Protein AF-A0A1M6AQS4-F1 (afdb_monomer)

Solvent-accessible surface area (backbone atoms only — not comparable to full-atom values): 8858 Å² total; per-residue (Å²): 76,68,68,60,37,29,75,75,68,75,48,50,74,34,68,88,79,62,85,86,80,70,77,56,93,58,86,82,73,66,80,85,46,58,79,56,74,56,76,75,51,53,57,40,35,52,53,52,40,51,52,45,68,74,67,61,51,56,69,44,78,28,60,25,29,53,42,36,44,51,46,36,55,49,71,63,47,77,82,77,75,21,39,77,68,43,40,70,69,53,38,49,51,49,24,56,51,36,66,74,65,62,49,85,93,41,66,36,66,38,44,37,76,51,92,75,68,97,46,80,67,50,59,55,48,51,52,52,51,32,49,57,52,30,49,56,49,58,78,38,46,92,77,50,94,49,57,62,128

pLDDT: mean 88.18, std 9.89, range [54.53, 97.69]

Radius of gyration: 15.99 Å; Cα contacts (8 Å, |Δi|>4): 163; chains: 1; bounding box: 36×32×41 Å

Foldseek 3Di:
DQVLLCVQPVFGFDCVPDDDDDLAPDPPPDFPDFPDDDPRNVVSLVVVLVVCVVSVDQEAEEEALPSLLSVCVSVPPPPRTGSVVTDQVNLVVVQVVLLVPRDSVHRGYHYDYHPDDDDPVNVVRCVVSVVSVSVSCNVCVVSDPRTDD

Secondary structure (DSSP, 8-state):
-HHHHHHHHS--B-GGG-----SSS-TT----STT---HHHHHHHHHHHHHHHHH--SEEEEESHHHHHHHHHHTTPSSP--GGG--HHHHHHHHHHHHHT--TTS-EEEEE----S--HHHHHHHHHHHHHHHHHHHHTTTT---B--

Mean predicted aligned error: 5.22 Å

Structure (mmCIF, N/CA/C/O backbone):
data_AF-A0A1M6AQS4-F1
#
_entry.id   AF-A0A1M6AQS4-F1
#
loop_
_atom_site.group_PDB
_atom_site.id
_atom_site.type_symbol
_atom_site.label_atom_id
_atom_site.label_alt_id
_atom_site.label_comp_id
_atom_site.label_asym_id
_atom_site.label_entity_id
_atom_site.label_seq_id
_atom_site.pdbx_PDB_ins_code
_atom_site.Cartn_x
_atom_site.Cartn_y
_atom_site.Cartn_z
_atom_site.occupancy
_atom_site.B_iso_or_equiv
_atom_site.auth_seq_id
_atom_site.auth_comp_id
_atom_site.auth_asym_id
_atom_site.auth_atom_id
_atom_site.pdbx_PDB_model_num
ATOM 1 N N . MET A 1 1 ? 1.399 7.483 13.327 1.00 87.25 1 MET A N 1
ATOM 2 C CA . MET A 1 1 ? 0.119 6.922 12.840 1.00 87.25 1 MET A CA 1
ATOM 3 C C . MET A 1 1 ? -0.721 6.408 14.002 1.00 87.25 1 MET A C 1
ATOM 5 O O . MET A 1 1 ? -1.672 7.079 14.365 1.00 87.25 1 MET A O 1
ATOM 9 N N . GLN A 1 2 ? -0.343 5.300 14.650 1.00 87.88 2 GLN A N 1
ATOM 10 C CA . GLN A 1 2 ? -1.152 4.684 15.715 1.00 87.88 2 GLN A CA 1
ATOM 11 C C . GLN A 1 2 ? -1.442 5.606 16.910 1.00 87.88 2 GLN A C 1
ATOM 13 O O . GLN A 1 2 ? -2.563 5.614 17.397 1.00 87.88 2 GLN A O 1
ATOM 18 N N . ASP A 1 3 ? -0.471 6.424 17.328 1.00 91.50 3 ASP A N 1
ATOM 19 C CA . ASP A 1 3 ? -0.675 7.432 18.380 1.00 91.50 3 ASP A CA 1
ATOM 20 C C . ASP A 1 3 ? -1.771 8.452 18.012 1.00 91.50 3 ASP A C 1
ATOM 22 O O . ASP A 1 3 ? -2.690 8.658 18.797 1.00 91.50 3 ASP A O 1
ATOM 26 N N . LYS A 1 4 ? -1.749 9.007 16.788 1.00 92.81 4 LYS A N 1
ATOM 27 C CA . LYS A 1 4 ? -2.799 9.920 16.299 1.00 92.81 4 LYS A CA 1
ATOM 28 C C . LYS A 1 4 ? -4.169 9.238 16.279 1.00 92.81 4 LYS A C 1
ATOM 30 O O . LYS A 1 4 ? -5.119 9.786 16.816 1.00 92.81 4 LYS A O 1
ATOM 35 N N . VAL A 1 5 ? -4.262 8.028 15.723 1.00 92.94 5 VAL A N 1
ATOM 36 C CA . VAL A 1 5 ? -5.523 7.265 15.687 1.00 92.94 5 VAL A CA 1
ATOM 37 C C . VAL A 1 5 ? -6.065 7.026 17.101 1.00 92.94 5 VAL A C 1
ATOM 39 O O . VAL A 1 5 ? -7.229 7.300 17.369 1.00 92.94 5 VAL A O 1
ATOM 42 N N . TYR A 1 6 ? -5.218 6.597 18.038 1.00 93.88 6 TYR A N 1
ATOM 43 C CA . TYR A 1 6 ? -5.644 6.333 19.411 1.00 93.88 6 TYR A CA 1
ATOM 44 C C . TYR A 1 6 ? -6.118 7.590 20.151 1.00 93.88 6 TYR A C 1
ATOM 46 O O . TYR A 1 6 ? -7.080 7.521 20.911 1.00 93.88 6 TYR A O 1
ATOM 54 N N . ARG A 1 7 ? -5.468 8.740 19.944 1.00 94.44 7 ARG A N 1
ATOM 55 C CA . ARG A 1 7 ? -5.885 9.999 20.581 1.00 94.44 7 ARG A CA 1
ATOM 56 C C . ARG A 1 7 ? -7.245 10.490 20.088 1.00 94.44 7 ARG A C 1
ATOM 58 O O . ARG A 1 7 ? -7.973 11.071 20.878 1.00 94.44 7 ARG A O 1
ATOM 65 N N . GLU A 1 8 ? -7.568 10.245 18.821 1.00 94.88 8 GLU A N 1
ATOM 66 C CA . GLU A 1 8 ? -8.787 10.756 18.181 1.00 94.88 8 GLU A CA 1
ATOM 67 C C . GLU A 1 8 ? -9.999 9.836 18.377 1.00 94.88 8 GLU A C 1
ATOM 69 O O . GLU A 1 8 ? -11.110 10.311 18.585 1.00 94.88 8 GLU A O 1
ATOM 74 N N . ILE A 1 9 ? -9.809 8.513 18.307 1.00 94.44 9 ILE A N 1
ATOM 75 C CA . ILE A 1 9 ? -10.928 7.551 18.323 1.00 94.44 9 ILE A CA 1
ATOM 76 C C . ILE A 1 9 ? -10.813 6.483 19.418 1.00 94.44 9 ILE A C 1
ATOM 78 O O . ILE A 1 9 ? -11.601 5.539 19.441 1.00 94.44 9 ILE A O 1
ATOM 82 N N . HIS A 1 10 ? -9.807 6.583 20.294 1.00 93.69 10 HIS A N 1
ATOM 83 C CA . HIS A 1 10 ? -9.575 5.676 21.430 1.00 93.69 10 HIS A CA 1
ATOM 84 C C . HIS A 1 10 ? -9.499 4.183 21.079 1.00 93.69 10 HIS A C 1
ATOM 86 O O . HIS A 1 10 ? -9.691 3.321 21.930 1.00 93.69 10 HIS A O 1
ATOM 92 N N . SER A 1 11 ? -9.149 3.877 19.830 1.00 92.50 11 SER A N 1
ATOM 93 C CA . SER A 1 11 ? -9.011 2.517 19.309 1.00 92.50 11 SER A CA 1
ATOM 94 C C . SER A 1 11 ? -7.604 2.291 18.767 1.00 92.50 11 SER A C 1
ATOM 96 O O . SER A 1 11 ? -6.898 3.230 18.385 1.00 92.50 11 SER A O 1
ATOM 98 N N . ARG A 1 12 ? -7.162 1.032 18.746 1.00 92.06 12 ARG A N 1
ATOM 99 C CA . ARG A 1 12 ? -5.860 0.631 18.197 1.00 92.06 12 ARG A CA 1
ATOM 100 C C . ARG A 1 12 ? -6.070 -0.307 17.022 1.00 92.06 12 ARG A C 1
ATOM 102 O O . ARG A 1 12 ? -6.916 -1.192 17.093 1.00 92.06 12 ARG A O 1
ATOM 109 N N . ILE A 1 13 ? -5.274 -0.112 15.972 1.00 91.00 13 ILE A N 1
ATOM 110 C CA . ILE A 1 13 ? -5.209 -1.052 14.850 1.00 91.00 13 ILE A CA 1
ATOM 111 C C . ILE A 1 13 ? -4.718 -2.395 15.397 1.00 91.00 13 ILE A C 1
ATOM 113 O O . ILE A 1 13 ? -3.702 -2.435 16.098 1.00 91.00 13 ILE A O 1
ATOM 117 N N . ASP A 1 14 ? -5.438 -3.465 15.080 1.00 92.06 14 ASP A N 1
ATOM 118 C CA . ASP A 1 14 ? -5.055 -4.829 15.409 1.00 92.06 14 ASP A CA 1
ATOM 119 C C . ASP A 1 14 ? -3.869 -5.252 14.547 1.00 92.06 14 ASP A C 1
ATOM 121 O O . ASP A 1 14 ? -3.985 -5.548 13.355 1.00 92.06 14 ASP A O 1
ATOM 125 N N . THR A 1 15 ? -2.692 -5.265 15.165 1.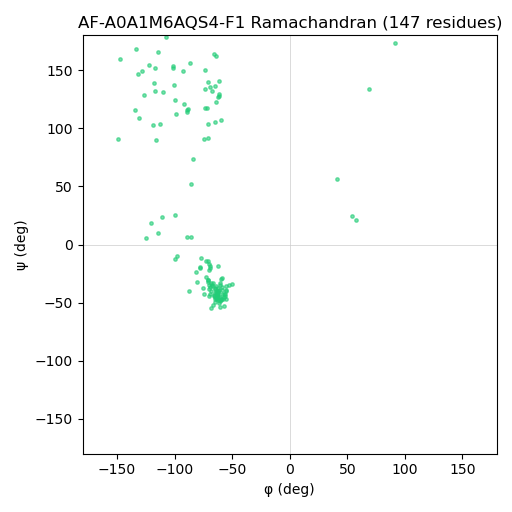00 90.12 15 THR A N 1
ATOM 126 C CA . THR A 1 15 ? -1.453 -5.615 14.481 1.00 90.12 15 THR A CA 1
ATOM 127 C C . THR A 1 15 ? -1.372 -7.095 14.117 1.00 90.12 15 THR A C 1
ATOM 129 O O . THR A 1 15 ? -0.553 -7.443 13.271 1.00 90.12 15 THR A O 1
ATOM 132 N N . SER A 1 16 ? -2.200 -7.964 14.712 1.00 90.00 16 SER A N 1
ATOM 133 C CA . SER A 1 16 ? -2.240 -9.390 14.361 1.00 90.00 16 SER A CA 1
ATOM 134 C C . SER A 1 16 ? -2.835 -9.642 12.969 1.00 90.00 16 SER A C 1
ATOM 136 O O . SER A 1 16 ? -2.489 -10.632 12.329 1.00 90.00 16 SER A O 1
ATOM 138 N N . ASN A 1 17 ? -3.626 -8.694 12.450 1.00 88.62 17 ASN A N 1
ATOM 139 C CA . ASN A 1 17 ? -4.202 -8.737 11.102 1.00 88.62 17 ASN A CA 1
ATOM 140 C C . ASN A 1 17 ? -3.298 -8.090 10.036 1.00 88.62 17 ASN A C 1
ATOM 142 O O . ASN A 1 17 ? -3.702 -7.928 8.883 1.00 88.62 17 ASN A O 1
ATOM 146 N N . ILE A 1 18 ? -2.070 -7.695 10.395 1.00 92.12 18 ILE A N 1
ATOM 147 C CA . 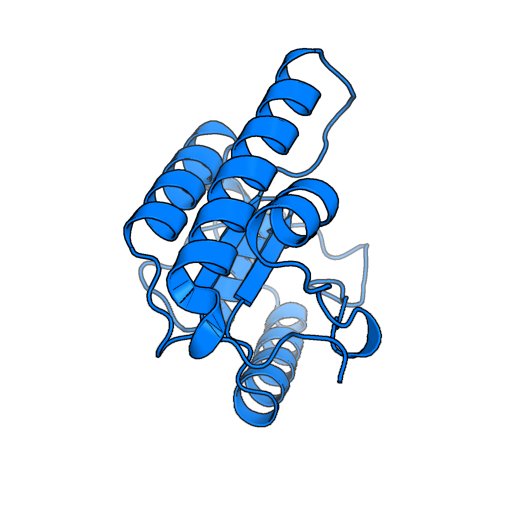ILE A 1 18 ? -1.116 -7.115 9.447 1.00 92.12 18 ILE A CA 1
ATOM 148 C C . ILE A 1 18 ? -0.297 -8.231 8.803 1.00 92.12 18 ILE A C 1
ATOM 150 O O . ILE A 1 18 ? 0.520 -8.889 9.443 1.00 92.12 18 ILE A O 1
ATOM 154 N N . TYR A 1 19 ? -0.453 -8.375 7.491 1.00 93.62 19 TYR A N 1
ATOM 155 C CA . TYR A 1 19 ? 0.362 -9.269 6.682 1.00 93.62 19 TYR A CA 1
ATOM 156 C C . TYR A 1 19 ? 1.465 -8.496 5.946 1.00 93.62 19 TYR A C 1
ATOM 158 O O . TYR A 1 19 ? 1.191 -7.559 5.193 1.00 93.62 19 TYR A O 1
ATOM 166 N N . ILE A 1 20 ? 2.724 -8.898 6.146 1.00 93.25 20 ILE A N 1
ATOM 167 C CA . ILE A 1 20 ? 3.901 -8.292 5.508 1.00 93.25 20 ILE A CA 1
ATOM 168 C C . ILE A 1 20 ? 4.577 -9.336 4.625 1.00 93.25 20 ILE A C 1
ATOM 170 O O . ILE A 1 20 ? 4.856 -10.449 5.064 1.00 93.25 20 ILE A O 1
ATOM 174 N N . ARG A 1 21 ? 4.891 -8.959 3.383 1.00 91.62 21 ARG A N 1
ATOM 175 C CA . ARG A 1 21 ? 5.653 -9.800 2.456 1.00 91.62 21 ARG A CA 1
ATOM 176 C C . ARG A 1 21 ? 6.523 -8.982 1.514 1.00 91.62 21 ARG A C 1
ATOM 178 O O . ARG A 1 21 ? 6.239 -7.818 1.230 1.00 91.62 21 ARG A O 1
ATOM 185 N N . SER A 1 22 ? 7.530 -9.639 0.954 1.00 89.69 22 SER A N 1
ATOM 186 C CA . SER A 1 22 ? 8.252 -9.141 -0.215 1.00 89.69 22 SER A CA 1
ATOM 187 C C . SER A 1 22 ? 7.399 -9.287 -1.482 1.00 89.69 22 SER A C 1
ATOM 189 O O . SER A 1 22 ? 6.569 -10.197 -1.598 1.00 89.69 22 SER A O 1
ATOM 191 N N . ALA A 1 23 ? 7.608 -8.385 -2.448 1.00 85.44 23 ALA A N 1
ATOM 192 C CA . ALA A 1 23 ? 6.962 -8.468 -3.763 1.00 85.44 23 ALA A CA 1
ATOM 193 C C . ALA A 1 23 ? 7.380 -9.745 -4.512 1.00 85.44 23 ALA A C 1
ATOM 195 O O . ALA A 1 23 ? 6.558 -10.382 -5.159 1.00 85.44 23 ALA A O 1
ATOM 196 N N . VAL A 1 24 ? 8.644 -10.137 -4.362 1.00 83.88 24 VAL A N 1
ATOM 197 C CA . VAL A 1 24 ? 9.226 -11.374 -4.892 1.00 83.88 24 VAL A CA 1
ATOM 198 C C . VAL A 1 24 ? 10.011 -12.064 -3.780 1.00 83.88 24 VAL A C 1
ATOM 200 O O . VAL A 1 24 ? 10.550 -11.389 -2.900 1.00 83.88 24 VAL A O 1
ATOM 203 N N . SER A 1 25 ? 10.026 -13.394 -3.790 1.00 78.44 25 SER A N 1
ATOM 204 C CA . SER A 1 25 ? 10.715 -14.223 -2.792 1.00 78.44 25 SER A CA 1
ATOM 205 C C . SER A 1 25 ? 12.242 -14.156 -2.901 1.00 78.44 25 SER A C 1
ATOM 207 O O . SER A 1 25 ? 12.926 -14.157 -1.879 1.00 78.44 25 SER A O 1
ATOM 209 N N . ASP A 1 26 ? 12.772 -14.038 -4.118 1.00 78.62 26 ASP A N 1
ATOM 210 C CA . ASP A 1 26 ? 14.209 -13.927 -4.378 1.00 78.62 26 ASP A CA 1
ATOM 211 C C . ASP A 1 26 ? 14.663 -12.456 -4.428 1.00 78.62 26 ASP A C 1
ATOM 213 O O . ASP A 1 26 ? 14.203 -11.660 -5.248 1.00 78.62 26 ASP A O 1
ATOM 217 N N . CYS A 1 27 ? 15.595 -12.085 -3.546 1.00 71.50 27 CYS A N 1
ATOM 218 C CA . CYS A 1 27 ? 16.156 -10.736 -3.472 1.00 71.50 27 CYS A CA 1
ATOM 219 C C . CYS A 1 27 ? 17.124 -10.397 -4.623 1.00 71.50 27 CYS A C 1
ATOM 221 O O . CYS A 1 27 ? 17.422 -9.218 -4.825 1.00 71.50 27 CYS A O 1
ATOM 223 N N . GLY A 1 28 ? 17.580 -11.393 -5.392 1.00 70.44 28 GLY A N 1
ATOM 224 C CA . GLY A 1 28 ? 18.382 -11.228 -6.608 1.00 70.44 28 GLY A CA 1
ATOM 225 C C . GLY A 1 28 ? 17.571 -10.803 -7.837 1.00 70.44 28 GLY A C 1
ATOM 226 O O . GLY A 1 28 ? 18.142 -10.376 -8.843 1.00 70.44 28 GLY A O 1
ATOM 227 N N . ILE A 1 29 ? 16.237 -10.855 -7.757 1.00 74.56 29 ILE A N 1
ATOM 228 C CA . ILE A 1 29 ? 15.314 -10.438 -8.819 1.00 74.56 29 ILE A CA 1
ATOM 229 C C . ILE A 1 29 ? 15.290 -8.902 -8.883 1.00 74.56 29 ILE A C 1
ATOM 231 O O . ILE A 1 29 ? 14.504 -8.223 -8.220 1.00 74.56 29 ILE A O 1
ATOM 235 N N . VAL A 1 30 ? 16.179 -8.340 -9.709 1.00 68.69 30 VAL A N 1
ATOM 236 C CA . VAL A 1 30 ? 16.336 -6.890 -9.893 1.00 68.69 30 VAL A CA 1
ATOM 237 C C . VAL A 1 30 ? 15.846 -6.448 -11.279 1.00 68.69 30 VAL A C 1
ATOM 239 O O . VAL A 1 30 ? 16.274 -7.005 -12.292 1.00 68.69 30 VAL A O 1
ATOM 242 N N . PRO A 1 31 ? 15.015 -5.391 -11.371 1.00 69.12 31 PRO A N 1
ATOM 243 C CA . PRO A 1 31 ? 14.579 -4.842 -12.650 1.00 69.12 31 PRO A CA 1
ATOM 244 C C . PRO A 1 31 ? 15.729 -4.348 -13.530 1.00 69.12 31 PRO A C 1
ATOM 246 O O . PRO A 1 31 ? 16.300 -3.278 -13.300 1.00 69.12 31 PRO A O 1
ATOM 249 N N . SER A 1 32 ? 16.029 -5.085 -14.599 1.00 68.25 32 SER A N 1
ATOM 250 C CA . SER A 1 32 ? 17.100 -4.718 -15.531 1.00 68.25 32 SER A CA 1
ATOM 251 C C . SER A 1 32 ? 16.665 -3.642 -16.538 1.00 68.25 32 SER A C 1
ATOM 253 O O . SER A 1 32 ? 17.449 -2.751 -16.872 1.00 68.25 32 SER A O 1
ATOM 255 N N . SER A 1 33 ? 15.388 -3.613 -16.940 1.00 65.94 33 SER A N 1
ATOM 256 C CA . SER A 1 33 ? 14.852 -2.680 -17.948 1.00 65.94 33 SER A CA 1
ATOM 257 C C . SER A 1 33 ? 13.534 -2.002 -17.539 1.00 65.94 33 SER A C 1
ATOM 259 O O . SER A 1 33 ? 12.872 -2.388 -16.575 1.00 65.94 33 SER A O 1
ATOM 261 N N . LEU A 1 34 ? 13.134 -0.975 -18.301 1.00 62.47 34 LEU A N 1
ATOM 262 C CA . LEU A 1 34 ? 11.848 -0.275 -18.157 1.00 62.47 34 LEU A CA 1
ATOM 263 C C . LEU A 1 34 ? 10.627 -1.179 -18.402 1.00 62.47 34 LEU A C 1
ATOM 265 O O . LEU A 1 34 ? 9.541 -0.833 -17.970 1.00 62.47 34 LEU A O 1
ATOM 269 N N . ASN A 1 35 ? 10.771 -2.333 -19.052 1.00 65.81 35 ASN A N 1
ATOM 270 C CA . ASN A 1 35 ? 9.667 -3.274 -19.287 1.00 65.81 35 ASN A CA 1
ATOM 271 C C . ASN A 1 35 ? 9.941 -4.647 -18.669 1.00 65.81 35 ASN A C 1
ATOM 273 O O . ASN A 1 35 ? 9.320 -5.633 -19.055 1.00 65.81 35 ASN A O 1
ATOM 277 N N . TRP A 1 36 ? 10.880 -4.726 -17.728 1.00 66.75 36 TRP A N 1
ATOM 278 C CA . TRP A 1 36 ? 11.318 -6.000 -17.186 1.00 66.75 36 TRP A CA 1
ATOM 279 C C . TRP A 1 36 ? 10.265 -6.635 -16.282 1.00 66.75 36 TRP A C 1
ATOM 281 O O . TRP A 1 36 ? 9.926 -6.066 -15.246 1.00 66.75 36 TRP A O 1
ATOM 291 N N . TRP A 1 37 ? 9.784 -7.812 -16.690 1.00 71.50 37 TRP A N 1
ATOM 292 C CA . TRP A 1 37 ? 8.884 -8.688 -15.939 1.00 71.50 37 TRP A CA 1
ATOM 293 C C . TRP A 1 37 ? 9.179 -10.128 -16.342 1.00 71.50 37 TRP A C 1
ATOM 295 O O . TRP A 1 37 ? 8.642 -10.612 -17.335 1.00 71.50 37 TRP A O 1
ATOM 305 N N . GLY A 1 38 ? 10.090 -10.767 -15.610 1.00 68.75 38 GLY A N 1
ATOM 306 C CA . GLY A 1 38 ? 10.430 -12.171 -15.825 1.00 68.75 38 GLY A CA 1
ATOM 307 C C . GLY A 1 38 ? 9.264 -13.110 -15.504 1.00 68.75 38 GLY A C 1
ATOM 308 O O . GLY A 1 38 ? 8.301 -12.728 -14.827 1.00 68.75 38 GLY A O 1
ATOM 309 N N . ASN A 1 39 ? 9.356 -14.352 -15.983 1.00 73.50 39 ASN A N 1
ATOM 310 C CA . ASN A 1 39 ? 8.380 -15.407 -15.690 1.00 73.50 39 ASN A CA 1
ATOM 311 C C . ASN A 1 39 ? 8.262 -15.666 -14.177 1.00 73.50 39 ASN A C 1
ATOM 313 O O . ASN A 1 39 ? 7.187 -16.008 -13.687 1.00 73.50 39 ASN A O 1
ATOM 317 N N . GLU A 1 40 ? 9.343 -15.417 -13.440 1.00 70.19 40 GLU A N 1
ATOM 318 C CA . GLU A 1 40 ? 9.460 -15.523 -11.986 1.00 70.19 40 GLU A CA 1
ATOM 319 C C . GLU A 1 40 ? 8.492 -14.578 -11.265 1.00 70.19 40 GLU A C 1
ATOM 321 O O . GLU A 1 40 ? 7.948 -14.902 -10.215 1.00 70.19 40 GLU A O 1
ATOM 326 N N . VAL A 1 41 ? 8.213 -13.411 -11.850 1.00 82.12 41 VAL A N 1
ATOM 327 C CA . VAL A 1 41 ? 7.296 -12.430 -11.258 1.00 82.12 41 VAL A CA 1
ATOM 328 C C . VAL A 1 41 ? 5.836 -12.788 -11.560 1.00 82.12 41 VAL A C 1
ATOM 330 O O . VAL A 1 41 ? 4.930 -12.398 -10.825 1.00 82.12 41 VAL A O 1
ATOM 333 N N . ALA A 1 42 ? 5.571 -13.551 -12.625 1.00 85.56 42 ALA A N 1
ATOM 334 C CA . ALA A 1 42 ? 4.213 -13.915 -13.022 1.00 85.56 42 ALA A CA 1
ATOM 335 C C . ALA A 1 42 ? 3.553 -14.901 -12.043 1.00 85.56 42 ALA A C 1
ATOM 337 O O . ALA A 1 42 ? 2.358 -14.773 -11.764 1.00 85.56 42 ALA A O 1
ATOM 338 N N . SER A 1 43 ? 4.309 -15.865 -11.509 1.00 87.94 43 SER A N 1
ATOM 339 C CA . SER A 1 43 ? 3.826 -16.774 -10.461 1.00 87.94 43 SER A CA 1
ATOM 340 C C . SER A 1 43 ? 3.531 -16.015 -9.165 1.00 87.94 43 SER A C 1
ATOM 342 O O . SER A 1 43 ? 2.457 -16.189 -8.591 1.00 87.94 43 SER A O 1
ATOM 344 N N . GLU A 1 44 ? 4.418 -15.102 -8.764 1.00 90.31 44 GLU A N 1
ATOM 345 C CA . GLU A 1 44 ? 4.243 -14.247 -7.584 1.00 90.31 44 GLU A CA 1
ATOM 346 C C . GLU A 1 44 ? 3.018 -13.331 -7.709 1.00 90.31 44 GLU A C 1
ATOM 348 O O . GLU A 1 44 ? 2.246 -13.189 -6.760 1.00 90.31 44 GLU A O 1
ATOM 353 N N . ILE A 1 45 ? 2.777 -12.762 -8.898 1.00 90.75 45 ILE A N 1
ATOM 354 C CA . ILE A 1 45 ? 1.571 -11.969 -9.184 1.00 90.75 45 ILE A CA 1
ATOM 355 C C . ILE A 1 45 ? 0.309 -12.813 -8.982 1.00 90.75 45 ILE A C 1
ATOM 357 O O . ILE A 1 45 ? -0.642 -12.354 -8.348 1.00 90.75 45 ILE A O 1
ATOM 361 N N . LYS A 1 46 ? 0.284 -14.045 -9.510 1.00 91.94 46 LYS A N 1
ATOM 362 C CA . LYS A 1 46 ? -0.863 -14.955 -9.355 1.00 91.94 46 LYS A CA 1
ATOM 363 C C . LYS A 1 46 ? -1.090 -15.321 -7.890 1.00 91.94 46 LYS A C 1
ATOM 365 O O . LYS A 1 46 ? -2.231 -15.302 -7.432 1.00 91.94 46 LYS A O 1
ATOM 370 N N . LEU A 1 47 ? -0.015 -15.617 -7.160 1.00 92.69 47 LEU A N 1
ATOM 371 C CA . LEU A 1 47 ? -0.077 -15.940 -5.740 1.00 92.69 47 LEU A CA 1
ATOM 372 C C . LEU A 1 47 ? -0.632 -14.765 -4.929 1.00 92.69 47 LEU A C 1
ATOM 374 O O . LEU A 1 47 ? -1.578 -14.947 -4.166 1.00 92.69 47 LEU A O 1
ATOM 378 N N . LEU A 1 48 ? -0.092 -13.555 -5.114 1.00 94.31 48 LEU A N 1
ATOM 379 C CA . LEU A 1 48 ? -0.585 -12.392 -4.380 1.00 94.31 48 LEU A CA 1
ATOM 380 C C . LEU A 1 48 ? -2.031 -12.057 -4.752 1.00 94.31 48 LEU A C 1
ATOM 382 O O . LEU A 1 48 ? -2.813 -11.713 -3.873 1.00 94.31 48 LEU A O 1
ATOM 386 N N . ARG A 1 49 ? -2.420 -12.214 -6.022 1.00 94.81 49 ARG A N 1
ATOM 387 C CA . ARG A 1 49 ? -3.818 -12.039 -6.430 1.00 94.81 49 ARG A CA 1
ATOM 388 C C . ARG A 1 49 ? -4.752 -12.961 -5.651 1.00 94.81 49 ARG A C 1
ATOM 390 O O . ARG A 1 49 ? -5.781 -12.496 -5.180 1.00 94.81 49 ARG A O 1
ATOM 397 N N . LYS A 1 50 ? -4.386 -14.237 -5.489 1.00 95.38 50 LYS A N 1
ATOM 398 C CA . LYS A 1 50 ? -5.179 -15.193 -4.703 1.00 95.38 50 LYS A CA 1
ATOM 399 C C . LYS A 1 50 ? -5.335 -14.726 -3.252 1.00 95.38 50 LYS A C 1
ATOM 401 O O . LYS A 1 50 ? -6.453 -14.685 -2.763 1.00 95.38 50 LYS A O 1
ATOM 406 N N . ILE A 1 51 ? -4.239 -14.313 -2.615 1.00 94.62 51 ILE A N 1
ATOM 407 C CA . ILE A 1 51 ? -4.245 -13.814 -1.229 1.00 94.62 51 ILE A CA 1
ATOM 408 C C . ILE A 1 51 ? -5.140 -12.572 -1.097 1.00 94.62 51 ILE A C 1
ATOM 410 O O . ILE A 1 51 ? -5.951 -12.488 -0.185 1.00 94.62 51 ILE A O 1
ATOM 414 N N . ILE A 1 52 ? -5.034 -11.610 -2.017 1.00 94.62 52 ILE A N 1
ATOM 415 C CA . ILE A 1 52 ? -5.856 -10.390 -1.978 1.00 94.62 52 ILE A CA 1
ATOM 416 C C . ILE A 1 52 ? -7.341 -10.718 -2.132 1.00 94.62 52 ILE A C 1
ATOM 418 O O . ILE A 1 52 ? -8.153 -10.132 -1.431 1.00 94.62 52 ILE A O 1
ATOM 422 N N . LEU A 1 53 ? -7.698 -11.649 -3.020 1.00 94.31 53 LEU A N 1
ATOM 423 C CA . LEU A 1 53 ? -9.090 -12.070 -3.191 1.00 94.31 53 LEU A CA 1
ATOM 424 C C . LEU A 1 53 ? -9.630 -12.812 -1.962 1.00 94.31 53 LEU A C 1
ATOM 426 O O . LEU A 1 53 ? -10.797 -12.652 -1.629 1.00 94.31 53 LEU A O 1
ATOM 430 N N . GLU A 1 54 ? -8.791 -13.609 -1.300 1.00 95.38 54 GLU A N 1
ATOM 431 C CA . GLU A 1 54 ? -9.162 -14.378 -0.109 1.00 95.38 54 GLU A CA 1
ATOM 432 C C . GLU A 1 54 ? -9.399 -13.483 1.113 1.00 95.38 54 GLU A C 1
ATOM 434 O O . GLU A 1 54 ? -10.393 -13.653 1.812 1.00 95.38 54 GLU A O 1
ATOM 439 N N . TYR A 1 55 ? -8.518 -12.507 1.348 1.00 93.31 55 TYR A N 1
ATOM 440 C CA . TYR A 1 55 ? -8.568 -11.664 2.548 1.00 93.31 55 TYR A CA 1
ATOM 441 C C . TYR A 1 55 ? -9.215 -10.291 2.333 1.00 93.31 55 TYR A C 1
ATOM 443 O O . TYR A 1 55 ? -9.486 -9.595 3.307 1.00 93.31 55 TYR A O 1
ATOM 451 N N . ASN A 1 56 ? -9.430 -9.879 1.080 1.00 92.12 56 ASN A N 1
ATOM 452 C CA . ASN A 1 56 ? -10.036 -8.605 0.682 1.00 92.12 56 ASN A CA 1
ATOM 453 C C . ASN A 1 56 ? -9.575 -7.388 1.523 1.00 92.12 56 ASN A C 1
ATOM 455 O O . ASN A 1 56 ? -10.397 -6.701 2.140 1.00 92.12 56 ASN A O 1
ATOM 459 N N . PRO A 1 57 ? -8.258 -7.112 1.600 1.00 93.94 57 PRO A N 1
ATOM 460 C CA . PRO A 1 57 ? -7.743 -6.070 2.478 1.00 93.94 57 PRO A CA 1
ATOM 461 C C . PRO A 1 57 ? -8.241 -4.686 2.043 1.00 93.94 57 PRO A C 1
ATOM 463 O O . PRO A 1 57 ? -8.177 -4.332 0.865 1.00 93.94 57 PRO A O 1
ATOM 466 N N . LYS 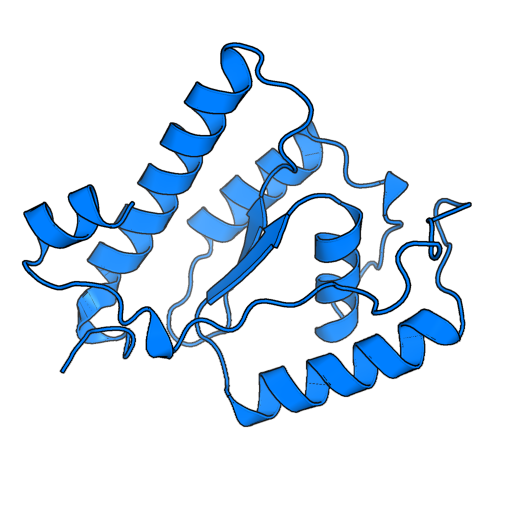A 1 58 ? -8.669 -3.854 2.999 1.00 93.69 58 LYS A N 1
ATOM 467 C CA . LYS A 1 58 ? -9.083 -2.461 2.732 1.00 93.69 58 LYS A CA 1
ATOM 468 C C . LYS A 1 58 ? -7.911 -1.529 2.431 1.00 93.69 58 LYS A C 1
ATOM 470 O O . LYS A 1 58 ? -8.058 -0.546 1.705 1.00 93.69 58 LYS A O 1
ATOM 475 N N . LEU A 1 59 ? -6.737 -1.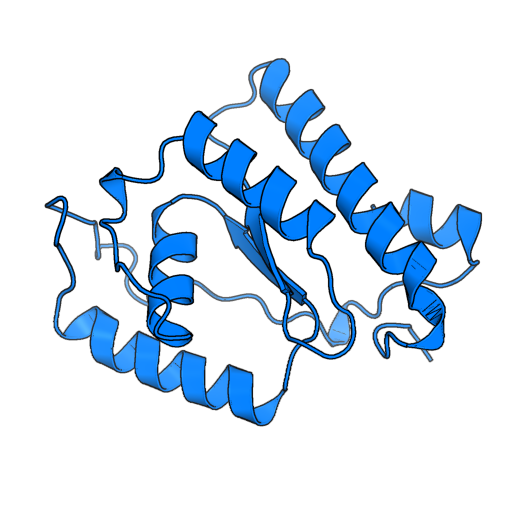854 2.968 1.00 94.44 59 LEU A N 1
ATOM 476 C CA . LEU A 1 59 ? -5.506 -1.087 2.822 1.00 94.44 59 LEU A CA 1
ATOM 477 C C . LEU A 1 59 ? -4.396 -1.994 2.311 1.00 94.44 59 LEU A C 1
ATOM 479 O O . LEU A 1 59 ? -4.111 -3.031 2.908 1.00 94.44 59 LEU A O 1
ATOM 483 N N . LEU A 1 60 ? -3.725 -1.568 1.247 1.00 96.31 60 LEU A N 1
ATOM 484 C CA . LEU A 1 60 ? -2.552 -2.245 0.727 1.00 96.31 60 LEU A CA 1
ATOM 485 C C . LEU A 1 60 ? -1.435 -1.228 0.508 1.00 96.31 60 LEU A C 1
ATOM 487 O O . LEU A 1 60 ? -1.476 -0.408 -0.406 1.00 96.31 60 LEU A O 1
ATOM 491 N N . ILE A 1 61 ? -0.412 -1.299 1.356 1.00 96.06 61 ILE A N 1
ATOM 492 C CA . ILE A 1 61 ? 0.704 -0.353 1.361 1.00 96.06 61 ILE A CA 1
ATOM 493 C C . ILE A 1 61 ? 1.913 -0.967 0.653 1.00 96.06 61 ILE A C 1
ATOM 495 O O . ILE A 1 61 ? 2.247 -2.133 0.861 1.00 96.06 61 ILE A O 1
ATOM 499 N N . SER A 1 62 ? 2.596 -0.174 -0.171 1.00 95.38 62 SER A N 1
ATOM 500 C CA . SER A 1 62 ? 3.806 -0.599 -0.885 1.00 95.38 62 SER A CA 1
ATOM 501 C C . SER A 1 62 ? 4.958 0.370 -0.677 1.00 95.38 62 SER A C 1
ATOM 503 O O . SER A 1 62 ? 4.730 1.560 -0.511 1.00 95.38 62 SER A O 1
ATOM 505 N N . PHE A 1 63 ? 6.200 -0.119 -0.688 1.00 92.88 63 PHE A N 1
ATOM 506 C CA . PHE A 1 63 ? 7.385 0.703 -0.419 1.00 92.88 63 PHE A CA 1
ATOM 507 C C . PHE A 1 63 ? 8.329 0.728 -1.626 1.00 92.88 63 PHE A C 1
ATOM 509 O O . PHE A 1 63 ? 9.102 -0.201 -1.861 1.00 92.88 63 PHE A O 1
ATOM 516 N N . GLY A 1 64 ? 8.298 1.827 -2.375 1.00 91.25 64 GLY A N 1
ATOM 517 C CA . GLY A 1 64 ? 9.116 2.062 -3.560 1.0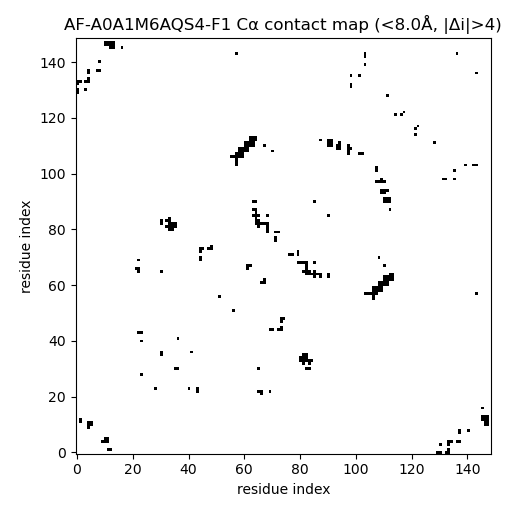0 91.25 64 GLY A CA 1
ATOM 518 C C . GLY A 1 64 ? 8.470 1.616 -4.874 1.00 91.25 64 GLY A C 1
ATOM 519 O O . GLY A 1 64 ? 7.415 0.986 -4.917 1.00 91.25 64 GLY A O 1
ATOM 520 N N . GLY A 1 65 ? 9.147 1.946 -5.975 1.00 90.75 65 GLY A N 1
ATOM 521 C CA . GLY A 1 65 ? 8.597 1.808 -7.325 1.00 90.75 65 GLY A CA 1
ATOM 522 C C . GLY A 1 65 ? 8.380 0.373 -7.793 1.00 90.75 65 GLY A C 1
ATOM 523 O O . GLY A 1 65 ? 7.415 0.091 -8.502 1.00 90.75 65 GLY A O 1
ATOM 524 N N . PHE A 1 66 ? 9.255 -0.550 -7.384 1.00 89.88 66 PHE A N 1
ATOM 525 C CA . PHE A 1 66 ? 9.133 -1.954 -7.771 1.00 89.88 66 PHE A CA 1
ATOM 526 C C . PHE A 1 66 ? 7.912 -2.638 -7.132 1.00 89.88 66 PHE A C 1
ATOM 528 O O . PHE A 1 66 ? 7.072 -3.124 -7.894 1.00 89.88 66 PHE A O 1
ATOM 535 N N . PRO A 1 67 ? 7.728 -2.621 -5.793 1.00 92.56 67 PRO A N 1
ATOM 536 C CA . PRO A 1 67 ? 6.517 -3.167 -5.180 1.00 92.56 67 PRO A CA 1
ATOM 537 C C . PRO A 1 67 ? 5.233 -2.491 -5.665 1.00 92.56 67 PRO A C 1
ATOM 539 O O . PRO A 1 67 ? 4.226 -3.167 -5.858 1.00 92.56 67 PRO A O 1
ATOM 542 N N . TYR A 1 68 ? 5.262 -1.179 -5.914 1.00 94.31 68 TYR A N 1
ATOM 543 C CA . TYR A 1 68 ? 4.083 -0.476 -6.408 1.00 94.31 68 TYR A CA 1
ATOM 544 C C . TYR A 1 68 ? 3.660 -0.949 -7.805 1.00 94.31 68 TYR A C 1
ATOM 546 O O . TYR A 1 68 ? 2.502 -1.311 -8.010 1.00 94.31 68 TYR A O 1
ATOM 554 N N . GLU A 1 69 ? 4.585 -1.030 -8.767 1.00 92.38 69 GLU A N 1
ATOM 555 C CA . GLU A 1 69 ? 4.243 -1.553 -10.096 1.00 92.38 69 GLU A CA 1
ATOM 556 C C . GLU A 1 69 ? 3.829 -3.024 -10.048 1.00 92.38 69 GLU A C 1
ATOM 558 O O . GLU A 1 69 ? 2.930 -3.435 -10.783 1.00 92.38 69 GLU A O 1
ATOM 563 N N . PHE A 1 70 ? 4.457 -3.815 -9.174 1.00 92.12 70 PHE A N 1
ATOM 564 C CA . PHE A 1 70 ? 4.064 -5.200 -8.947 1.00 92.12 70 PHE A CA 1
ATOM 565 C C . PHE A 1 70 ? 2.581 -5.286 -8.559 1.00 92.12 70 PHE A C 1
ATOM 567 O O . PHE A 1 70 ? 1.822 -6.029 -9.180 1.00 92.12 70 PHE A O 1
ATOM 574 N N . LEU A 1 71 ? 2.131 -4.447 -7.626 1.00 93.88 71 LEU A N 1
ATOM 575 C CA . LEU A 1 71 ? 0.726 -4.383 -7.226 1.00 93.88 71 LEU A CA 1
ATOM 576 C C . LEU A 1 71 ? -0.184 -3.887 -8.339 1.00 93.88 71 LEU A C 1
ATOM 578 O O . LEU A 1 71 ? -1.197 -4.525 -8.611 1.00 93.88 71 LEU A O 1
ATOM 582 N N . ARG A 1 72 ? 0.193 -2.828 -9.066 1.00 93.25 72 ARG A N 1
ATOM 583 C CA . ARG A 1 72 ? -0.584 -2.377 -10.235 1.00 93.25 72 ARG A CA 1
ATOM 584 C C . ARG A 1 72 ? -0.840 -3.517 -11.216 1.00 93.25 72 ARG A C 1
ATOM 586 O O . ARG A 1 72 ? -1.911 -3.596 -11.807 1.00 93.25 72 ARG A O 1
ATOM 593 N N . ARG A 1 73 ? 0.112 -4.441 -11.368 1.00 91.06 73 ARG A N 1
ATOM 594 C CA . ARG A 1 73 ? -0.041 -5.626 -12.223 1.00 91.06 73 ARG A CA 1
ATOM 595 C C . ARG A 1 73 ? -0.923 -6.703 -11.617 1.00 91.06 73 ARG A C 1
ATOM 597 O O . ARG A 1 73 ? -1.686 -7.304 -12.374 1.00 91.06 73 ARG A O 1
ATOM 604 N N . VAL A 1 74 ? -0.847 -6.919 -10.306 1.00 93.19 74 VAL A N 1
ATOM 605 C CA . VAL A 1 74 ? -1.760 -7.808 -9.574 1.00 93.19 74 VAL A CA 1
ATOM 606 C C . VAL A 1 74 ? -3.211 -7.386 -9.795 1.00 93.19 74 VAL A C 1
ATOM 608 O O . VAL A 1 74 ? -4.017 -8.240 -10.160 1.00 93.19 74 VAL A O 1
ATOM 611 N N . PHE A 1 75 ? -3.492 -6.084 -9.725 1.00 92.75 75 PHE A N 1
ATOM 612 C CA . PHE A 1 75 ? -4.807 -5.482 -9.987 1.00 92.75 75 PHE A CA 1
ATOM 613 C C . PHE A 1 75 ? -5.085 -5.169 -11.468 1.00 92.75 75 PHE A C 1
ATOM 615 O O . PHE A 1 75 ? -6.083 -4.539 -11.793 1.00 92.75 75 PHE A O 1
ATOM 622 N N . GLU A 1 76 ? -4.202 -5.574 -12.384 1.00 91.12 76 GLU A N 1
ATOM 623 C CA . GLU A 1 76 ? -4.357 -5.372 -13.836 1.00 91.12 76 GLU A CA 1
ATOM 624 C C . GLU A 1 76 ? -4.517 -3.908 -14.293 1.00 91.12 76 GLU A C 1
ATOM 626 O O . GLU A 1 76 ? -4.925 -3.646 -15.423 1.00 91.12 76 GLU A O 1
ATOM 631 N N . ILE A 1 77 ? -4.080 -2.951 -13.471 1.00 89.75 77 ILE A N 1
ATOM 632 C CA . ILE A 1 77 ? -4.176 -1.510 -13.714 1.00 89.75 77 ILE A CA 1
ATOM 633 C C . ILE A 1 77 ? -3.341 -1.123 -14.943 1.00 89.75 77 ILE A C 1
ATOM 635 O O . ILE A 1 77 ? -2.125 -1.343 -15.010 1.00 89.75 77 ILE A O 1
ATOM 639 N N . LYS A 1 78 ? -3.998 -0.513 -15.934 1.00 85.56 78 LYS A N 1
ATOM 640 C CA . LYS A 1 78 ? -3.382 -0.025 -17.177 1.00 85.56 78 LYS A CA 1
ATOM 641 C C . LYS A 1 78 ? -3.151 1.498 -17.132 1.00 85.56 78 LYS A C 1
ATOM 643 O O . LYS A 1 78 ? -3.871 2.201 -16.433 1.00 85.56 78 LYS A O 1
ATOM 648 N N . PRO A 1 79 ? -2.159 2.022 -17.878 1.00 83.25 79 PRO A N 1
ATOM 649 C CA . PRO A 1 79 ? -1.099 1.276 -18.552 1.00 83.25 79 PRO A CA 1
ATOM 650 C C . PRO A 1 79 ? -0.110 0.698 -17.530 1.00 83.25 79 PRO A C 1
ATOM 652 O O . PRO A 1 79 ? 0.254 1.366 -16.560 1.00 83.25 79 PRO A O 1
ATOM 655 N N . LYS A 1 80 ? 0.354 -0.535 -17.756 1.00 80.12 80 LYS A N 1
ATOM 656 C CA . LYS A 1 80 ? 1.438 -1.121 -16.956 1.00 80.12 80 LYS A CA 1
ATOM 657 C C . LYS A 1 80 ? 2.723 -0.349 -17.261 1.00 80.12 80 LYS A C 1
ATOM 659 O O . LYS A 1 80 ? 3.011 -0.086 -18.428 1.00 80.12 80 LYS A O 1
ATOM 664 N N . LYS A 1 81 ? 3.450 0.057 -16.226 1.00 81.88 81 LYS A N 1
ATOM 665 C CA . LYS A 1 81 ? 4.717 0.783 -16.351 1.00 81.88 81 LYS A CA 1
ATOM 666 C C . LYS A 1 81 ? 5.874 -0.150 -15.980 1.00 81.88 81 LYS A C 1
ATOM 668 O O . LYS A 1 81 ? 5.692 -1.335 -15.685 1.00 81.88 81 LYS A O 1
ATOM 673 N N . GLY A 1 82 ? 7.088 0.371 -16.070 1.00 83.69 82 GLY A N 1
ATOM 674 C CA . GLY A 1 82 ? 8.274 -0.265 -15.514 1.00 83.69 82 GLY A CA 1
ATOM 675 C C . GLY A 1 82 ? 8.497 0.107 -14.063 1.00 83.69 82 GLY A C 1
ATOM 676 O O . GLY A 1 82 ? 8.152 1.224 -13.689 1.00 83.69 82 GLY A O 1
ATOM 677 N N . PRO A 1 83 ? 9.210 -0.711 -13.278 1.00 83.19 83 PRO A N 1
ATOM 678 C CA . PRO A 1 83 ? 9.667 -0.305 -11.949 1.00 83.19 83 PRO A CA 1
ATOM 679 C C . PRO A 1 83 ? 10.486 0.996 -11.975 1.00 83.19 83 PRO A C 1
ATOM 681 O O . PRO A 1 83 ? 10.346 1.832 -11.090 1.00 83.19 83 PRO A O 1
ATOM 684 N N . LYS A 1 84 ? 11.290 1.200 -13.032 1.00 84.62 84 LYS A N 1
ATOM 685 C CA . LYS A 1 84 ? 12.128 2.396 -13.240 1.00 84.62 84 LYS A CA 1
ATOM 686 C C . LYS A 1 84 ? 11.344 3.669 -13.591 1.00 84.62 84 LYS A C 1
ATOM 688 O O . LYS A 1 84 ? 11.913 4.750 -13.526 1.00 84.62 84 LYS A O 1
ATOM 693 N N . TYR A 1 85 ? 10.065 3.561 -13.961 1.00 89.25 85 TYR A N 1
ATOM 694 C CA . TYR A 1 85 ? 9.213 4.732 -14.207 1.00 89.25 85 TYR A CA 1
ATOM 695 C C . TYR A 1 85 ? 8.872 5.468 -12.904 1.00 89.25 85 TYR A C 1
ATOM 697 O O . TYR A 1 85 ? 8.701 6.681 -12.897 1.00 89.25 85 TYR A O 1
ATOM 705 N N . TRP A 1 86 ? 8.792 4.736 -11.795 1.00 91.06 86 TRP A N 1
ATOM 706 C CA . TRP A 1 86 ? 8.318 5.230 -10.509 1.00 91.06 86 TRP A CA 1
ATOM 707 C C . TRP A 1 86 ? 9.429 5.929 -9.722 1.00 91.06 86 TRP A C 1
ATOM 709 O O . TRP A 1 86 ? 9.967 5.391 -8.752 1.00 91.06 86 TRP A O 1
ATOM 719 N N . SER A 1 87 ? 9.781 7.139 -10.158 1.00 89.62 87 SER A N 1
ATOM 720 C CA . SER A 1 87 ? 10.660 8.030 -9.397 1.00 89.62 87 SER A CA 1
ATOM 721 C C . SER A 1 87 ? 10.007 8.452 -8.068 1.00 89.62 87 SER A C 1
ATOM 723 O O . SER A 1 87 ? 8.782 8.372 -7.930 1.00 89.62 87 SER A O 1
ATOM 725 N N . PRO A 1 88 ? 10.782 8.959 -7.090 1.00 90.31 88 PRO A N 1
ATOM 726 C CA . PRO A 1 88 ? 10.217 9.466 -5.842 1.00 90.31 88 PRO A CA 1
ATOM 727 C C . PRO A 1 88 ? 9.151 10.554 -6.039 1.00 90.31 88 PRO A C 1
ATOM 729 O O . PRO A 1 88 ? 8.122 10.531 -5.372 1.00 90.31 88 PRO A O 1
ATOM 732 N N . SER A 1 89 ? 9.344 11.474 -6.989 1.00 90.69 89 SER A N 1
ATOM 733 C CA . SER A 1 89 ? 8.352 12.519 -7.275 1.00 90.69 89 SER A CA 1
ATOM 734 C C . SER A 1 89 ? 7.045 11.945 -7.826 1.00 90.69 89 SER A C 1
ATOM 736 O O . SER A 1 89 ? 5.969 12.345 -7.392 1.00 90.69 89 SER A O 1
ATOM 738 N N . ILE A 1 90 ? 7.124 10.965 -8.731 1.00 93.75 90 ILE A N 1
ATOM 739 C CA . ILE A 1 90 ? 5.938 10.321 -9.308 1.00 93.75 90 ILE A CA 1
ATOM 740 C C . ILE A 1 90 ? 5.218 9.481 -8.247 1.00 93.75 90 ILE A C 1
ATOM 742 O O . ILE A 1 90 ? 3.999 9.556 -8.140 1.00 93.75 90 ILE A O 1
ATOM 746 N N . LEU A 1 91 ? 5.952 8.726 -7.425 1.00 94.12 91 LEU A N 1
ATOM 747 C CA . LEU A 1 91 ? 5.362 7.956 -6.325 1.00 94.12 91 LEU A CA 1
ATOM 748 C C . LEU A 1 91 ? 4.669 8.848 -5.301 1.00 94.12 91 LEU A C 1
ATOM 750 O O . LEU A 1 91 ? 3.599 8.483 -4.828 1.00 94.12 91 LEU A O 1
ATOM 754 N N . LYS A 1 92 ? 5.242 10.014 -4.982 1.00 93.62 92 LYS A N 1
ATOM 755 C CA . LYS A 1 92 ? 4.582 10.990 -4.112 1.00 93.62 92 LYS A CA 1
ATOM 756 C C . LYS A 1 92 ? 3.273 11.490 -4.732 1.00 93.62 92 LYS A C 1
ATOM 758 O O . LYS A 1 92 ? 2.266 11.536 -4.041 1.00 93.62 92 LYS A O 1
ATOM 763 N N . ASN A 1 93 ? 3.257 11.805 -6.027 1.00 95.12 93 ASN A N 1
ATOM 764 C CA . ASN A 1 93 ? 2.021 12.221 -6.695 1.00 95.12 93 ASN A CA 1
ATOM 765 C C . ASN A 1 93 ? 0.960 11.107 -6.685 1.00 95.12 93 ASN A C 1
ATOM 767 O O . ASN A 1 93 ? -0.218 11.379 -6.467 1.00 95.12 93 ASN A O 1
ATOM 771 N N . GLU A 1 94 ? 1.364 9.850 -6.888 1.00 96.00 94 GLU A N 1
ATOM 772 C CA . GLU A 1 94 ? 0.446 8.710 -6.78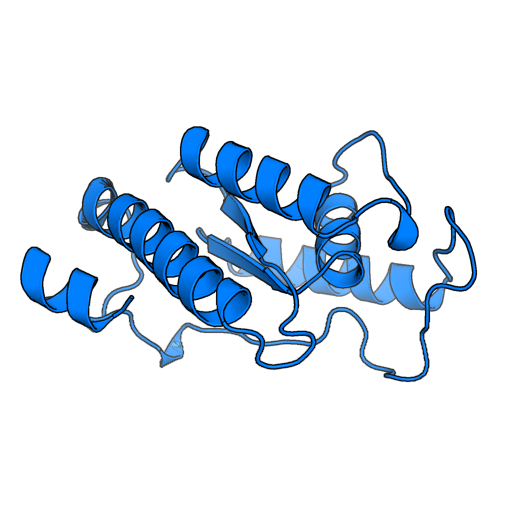1 1.00 96.00 94 GLU A CA 1
ATOM 773 C C . GLU A 1 94 ? -0.013 8.459 -5.340 1.00 96.00 94 GLU A C 1
ATOM 775 O O . GLU A 1 94 ? -1.157 8.058 -5.136 1.00 96.00 94 GLU A O 1
ATOM 780 N N . PHE A 1 95 ? 0.827 8.726 -4.336 1.00 97.12 95 PHE A N 1
ATOM 781 C CA . PHE A 1 95 ? 0.419 8.714 -2.931 1.00 97.12 95 PHE A CA 1
ATOM 782 C C . PHE A 1 95 ? -0.682 9.749 -2.691 1.00 97.12 95 PHE A C 1
ATOM 784 O O . PHE A 1 95 ? -1.770 9.384 -2.249 1.00 97.12 95 PHE A O 1
ATOM 791 N N . ASP A 1 96 ? -0.434 11.007 -3.066 1.00 97.25 96 ASP A N 1
ATOM 792 C CA . ASP A 1 96 ? -1.379 12.116 -2.902 1.00 97.25 96 ASP A CA 1
ATOM 793 C C . ASP A 1 96 ? -2.712 11.789 -3.612 1.00 97.25 96 ASP A C 1
ATOM 795 O O . ASP A 1 96 ? -3.798 11.946 -3.050 1.00 97.25 96 ASP A O 1
ATOM 799 N N . ARG A 1 97 ? -2.644 11.218 -4.823 1.00 97.00 97 ARG A N 1
ATOM 800 C CA . ARG A 1 97 ? -3.816 10.737 -5.568 1.00 97.00 97 ARG A CA 1
ATOM 801 C C . ARG A 1 97 ? -4.559 9.603 -4.856 1.00 97.00 97 ARG A C 1
ATOM 803 O O . ARG A 1 97 ? -5.788 9.600 -4.863 1.00 97.00 97 ARG A O 1
ATOM 810 N N . SER A 1 98 ? -3.843 8.640 -4.281 1.00 96.69 98 SER A N 1
ATOM 811 C CA . SER A 1 98 ? -4.442 7.484 -3.596 1.00 96.69 98 SER A CA 1
ATOM 812 C C . SER A 1 98 ? -5.137 7.901 -2.300 1.00 96.69 98 SER A C 1
ATOM 814 O O . SER A 1 98 ? -6.206 7.395 -1.985 1.00 96.69 98 SER A O 1
ATOM 816 N N . ILE A 1 99 ? -4.577 8.876 -1.578 1.00 97.69 99 ILE A N 1
ATOM 817 C CA . ILE A 1 99 ? -5.212 9.466 -0.395 1.00 97.69 99 ILE A CA 1
ATOM 818 C C . ILE A 1 99 ? -6.453 10.276 -0.771 1.00 97.69 99 ILE A C 1
ATOM 820 O O . ILE A 1 99 ? -7.445 10.236 -0.046 1.00 97.69 99 ILE A O 1
ATOM 824 N N . ASN A 1 100 ? -6.420 11.031 -1.869 1.00 97.06 100 ASN A N 1
ATOM 825 C CA . ASN A 1 100 ? -7.559 11.853 -2.286 1.00 97.06 100 ASN A CA 1
ATOM 826 C C . ASN A 1 100 ? -8.737 11.028 -2.812 1.00 97.06 100 ASN A C 1
ATOM 828 O O . ASN A 1 100 ? -9.878 11.420 -2.604 1.00 97.06 100 ASN A O 1
ATOM 832 N N . ASN A 1 101 ? -8.460 9.885 -3.438 1.00 96.38 101 ASN A N 1
ATOM 833 C CA . ASN A 1 101 ? -9.474 8.966 -3.958 1.00 96.38 101 ASN A CA 1
ATOM 834 C C . ASN A 1 101 ? -9.725 7.779 -3.017 1.00 96.38 101 ASN A C 1
ATOM 836 O O . ASN A 1 101 ? -10.081 6.701 -3.486 1.00 96.38 101 ASN A O 1
ATOM 840 N N . PHE A 1 102 ? -9.469 7.948 -1.719 1.00 96.62 102 PHE A N 1
ATOM 841 C CA . PHE A 1 102 ? -9.667 6.882 -0.748 1.00 96.62 102 PHE A CA 1
ATOM 842 C C . PHE A 1 102 ? -11.135 6.458 -0.709 1.00 96.62 102 PHE A C 1
ATOM 844 O O . PHE A 1 102 ? -12.012 7.296 -0.504 1.00 96.62 102 PHE A O 1
ATOM 851 N N . ASP A 1 103 ? -11.379 5.161 -0.846 1.00 94.88 103 ASP A N 1
A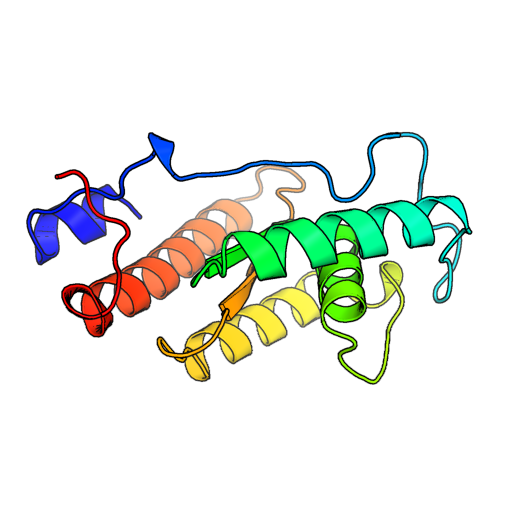TOM 852 C CA . ASP A 1 103 ? -12.714 4.578 -0.863 1.00 94.88 103 ASP A CA 1
ATOM 853 C C . ASP A 1 103 ? -12.749 3.338 0.033 1.00 94.88 103 ASP A C 1
ATOM 855 O O . ASP A 1 103 ? -12.062 2.350 -0.222 1.00 94.88 103 ASP A O 1
ATOM 859 N N . VAL A 1 104 ? -13.543 3.389 1.102 1.00 93.38 104 VAL A N 1
ATOM 860 C CA . VAL A 1 104 ? -13.612 2.316 2.100 1.00 93.38 104 VAL A CA 1
ATOM 861 C C . VAL A 1 104 ? -14.259 1.036 1.572 1.00 93.38 104 VAL A C 1
ATOM 863 O O . VAL A 1 104 ? -14.013 -0.049 2.108 1.00 93.38 104 VAL A O 1
ATOM 866 N N . ASP A 1 105 ? -15.037 1.116 0.497 1.00 92.94 105 ASP A N 1
ATOM 867 C CA . ASP A 1 105 ? -15.691 -0.055 -0.077 1.00 92.94 105 ASP A CA 1
ATOM 868 C C . ASP A 1 105 ? -14.713 -0.904 -0.899 1.00 92.94 105 ASP A C 1
ATOM 870 O O . ASP A 1 105 ? -14.892 -2.119 -1.020 1.00 92.94 105 ASP A O 1
ATOM 874 N N . HIS A 1 106 ? -13.599 -0.312 -1.335 1.00 93.12 106 HIS A N 1
ATOM 875 C CA . HIS A 1 106 ? -12.596 -0.942 -2.188 1.00 93.12 106 HIS A CA 1
ATOM 876 C C . HIS A 1 106 ? -11.236 -1.129 -1.489 1.00 93.12 106 HIS A C 1
ATOM 878 O O . HIS A 1 106 ? -10.939 -0.557 -0.440 1.00 93.12 106 HIS A O 1
ATOM 884 N N . THR A 1 107 ? -10.367 -1.953 -2.083 1.00 94.75 107 THR A N 1
ATOM 885 C CA . THR A 1 107 ? -8.962 -2.048 -1.660 1.00 94.75 107 THR A CA 1
ATOM 886 C C . THR A 1 107 ? -8.190 -0.808 -2.105 1.00 94.75 107 THR A C 1
ATOM 888 O O . THR A 1 107 ? -7.987 -0.584 -3.300 1.00 94.75 107 THR A O 1
ATOM 891 N N . ASN A 1 108 ? -7.678 -0.040 -1.146 1.00 96.25 108 ASN A N 1
ATOM 892 C CA . ASN A 1 108 ? -6.882 1.156 -1.408 1.00 96.25 108 ASN A CA 1
ATOM 893 C C . ASN A 1 108 ? -5.397 0.803 -1.520 1.00 96.25 108 ASN A C 1
ATOM 895 O O . ASN A 1 108 ? -4.774 0.385 -0.541 1.00 96.25 108 ASN A O 1
ATOM 899 N N . ILE A 1 109 ? -4.811 0.999 -2.704 1.00 96.44 109 ILE A N 1
ATOM 900 C CA . ILE A 1 109 ? -3.376 0.794 -2.942 1.00 96.44 109 ILE A CA 1
ATOM 901 C C . ILE A 1 109 ? -2.640 2.098 -2.645 1.00 96.44 109 ILE A C 1
ATOM 903 O O . ILE A 1 109 ? -2.792 3.072 -3.372 1.00 96.44 109 ILE A O 1
ATOM 907 N N . ILE A 1 110 ? -1.806 2.109 -1.610 1.00 97.12 110 ILE A N 1
ATOM 908 C CA . ILE A 1 110 ? -1.104 3.304 -1.140 1.00 97.12 110 ILE A CA 1
ATOM 909 C C . ILE A 1 110 ? 0.404 3.127 -1.386 1.00 97.12 110 ILE A C 1
ATOM 911 O O . ILE A 1 110 ? 1.070 2.376 -0.662 1.00 97.12 110 ILE A O 1
ATOM 915 N N . PRO A 1 111 ? 0.982 3.777 -2.414 1.00 96.38 111 PRO A N 1
ATOM 916 C CA . PRO A 1 111 ? 2.424 3.785 -2.607 1.00 96.38 111 PRO A CA 1
ATOM 917 C C . PRO A 1 111 ? 3.106 4.683 -1.583 1.00 96.38 111 PRO A C 1
ATOM 919 O O . PRO A 1 111 ? 2.718 5.824 -1.382 1.00 96.38 111 PRO A O 1
ATOM 922 N N . LEU A 1 112 ? 4.177 4.193 -0.977 1.00 95.25 112 LEU A N 1
ATOM 923 C CA . LEU A 1 112 ? 5.082 4.971 -0.148 1.00 95.25 112 LEU A CA 1
ATOM 924 C C . LEU A 1 112 ? 6.470 4.984 -0.769 1.00 95.25 112 LEU A C 1
ATOM 926 O O . LEU A 1 112 ? 6.892 4.042 -1.445 1.00 95.25 112 LEU A O 1
ATOM 930 N N . LEU A 1 113 ? 7.220 6.048 -0.499 1.00 91.75 113 LEU A N 1
ATOM 931 C CA . LEU A 1 113 ? 8.639 6.074 -0.815 1.00 91.75 113 LEU A CA 1
ATOM 932 C C . LEU A 1 113 ? 9.372 4.976 -0.042 1.00 91.75 113 LEU A C 1
ATOM 934 O O . LEU A 1 113 ? 9.110 4.723 1.135 1.00 91.75 113 LEU A O 1
ATOM 938 N N . ARG A 1 114 ? 10.330 4.327 -0.706 1.00 85.44 114 ARG A N 1
ATOM 939 C CA . ARG A 1 114 ? 11.307 3.495 -0.004 1.00 85.44 114 ARG A CA 1
ATOM 940 C C . ARG A 1 114 ? 12.215 4.430 0.788 1.00 85.44 114 ARG A C 1
ATOM 942 O O . ARG A 1 114 ? 12.682 5.426 0.241 1.00 85.44 114 ARG A O 1
ATOM 949 N N . ARG A 1 115 ? 12.504 4.099 2.047 1.00 71.81 115 ARG A N 1
ATOM 950 C CA . ARG A 1 115 ? 13.511 4.823 2.829 1.00 71.81 115 ARG A CA 1
ATOM 951 C C . ARG A 1 115 ? 14.877 4.600 2.176 1.00 71.81 115 ARG A C 1
ATOM 953 O O . ARG A 1 115 ? 15.426 3.504 2.255 1.00 71.81 115 ARG A O 1
ATOM 960 N N . ILE A 1 116 ? 15.386 5.614 1.485 1.00 58.44 116 ILE A N 1
ATOM 961 C CA . ILE A 1 116 ? 16.708 5.609 0.858 1.00 58.44 116 ILE A CA 1
ATOM 962 C C . ILE A 1 116 ? 17.498 6.705 1.572 1.00 58.44 116 ILE A C 1
ATOM 964 O O . ILE A 1 116 ? 17.443 7.857 1.168 1.00 58.44 116 ILE A O 1
ATOM 968 N N . ILE A 1 117 ? 18.183 6.311 2.654 1.00 54.53 117 ILE A N 1
ATOM 969 C CA . ILE A 1 117 ? 19.059 7.140 3.506 1.00 54.53 117 ILE A CA 1
ATOM 970 C C . ILE A 1 117 ? 18.296 8.200 4.341 1.00 54.53 117 ILE A C 1
ATOM 972 O O . ILE A 1 117 ? 17.385 8.858 3.843 1.00 54.53 117 ILE A O 1
ATOM 976 N N . PRO A 1 118 ? 18.589 8.345 5.650 1.00 55.75 118 PRO A N 1
ATOM 977 C CA . PRO A 1 118 ? 18.003 9.398 6.474 1.00 55.75 118 PRO A CA 1
ATOM 978 C C . PRO A 1 118 ? 18.583 10.760 6.075 1.00 55.75 118 PRO A C 1
ATOM 980 O O . PRO 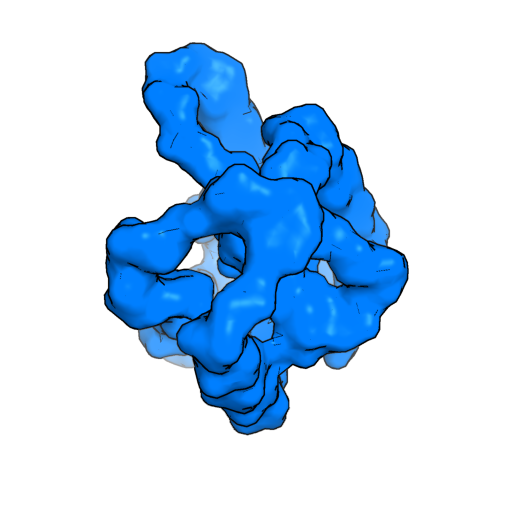A 1 118 ? 19.601 11.189 6.600 1.00 55.75 118 PRO A O 1
ATOM 983 N N . ASN A 1 119 ? 17.915 11.429 5.144 1.00 64.38 119 ASN A N 1
ATOM 984 C CA . ASN A 1 119 ? 18.054 12.871 4.950 1.00 64.38 119 ASN A CA 1
ATOM 985 C C . ASN A 1 119 ? 16.838 13.550 5.597 1.00 64.38 119 ASN A C 1
ATOM 987 O O . ASN A 1 119 ? 15.761 12.948 5.611 1.00 64.38 119 ASN A O 1
ATOM 991 N N . ASP A 1 120 ? 16.971 14.795 6.055 1.00 60.41 120 ASP A N 1
ATOM 992 C CA . ASP A 1 120 ? 15.934 15.535 6.803 1.00 60.41 120 ASP A CA 1
ATOM 993 C C . ASP A 1 120 ? 14.542 15.527 6.133 1.00 60.41 120 ASP A C 1
ATOM 995 O O . ASP A 1 120 ? 13.511 15.416 6.795 1.00 60.41 120 ASP A O 1
ATOM 999 N N . GLY A 1 121 ? 14.484 15.539 4.796 1.00 69.69 121 GLY A N 1
ATOM 1000 C CA . GLY A 1 121 ? 13.220 15.464 4.048 1.00 69.69 121 GLY A CA 1
ATOM 1001 C C . GLY A 1 121 ? 12.498 14.108 4.123 1.00 69.69 121 GLY A C 1
ATOM 1002 O O . GLY A 1 121 ? 11.301 14.023 3.854 1.00 69.69 121 GLY A O 1
ATOM 1003 N N . THR A 1 122 ? 13.193 13.034 4.501 1.00 75.62 122 THR A N 1
ATOM 1004 C CA . THR A 1 122 ? 12.617 11.682 4.595 1.00 75.62 122 THR A CA 1
ATOM 1005 C C . THR A 1 122 ? 11.715 11.551 5.813 1.00 75.62 122 THR A C 1
ATOM 1007 O O . THR A 1 122 ? 10.627 10.985 5.717 1.00 75.62 122 THR A O 1
ATOM 1010 N N . GLU A 1 123 ? 12.144 12.083 6.956 1.00 81.12 123 GLU A N 1
ATOM 1011 C CA . GLU A 1 123 ? 11.344 12.067 8.181 1.00 81.12 123 GLU A CA 1
ATOM 1012 C C . GLU A 1 123 ? 10.074 12.905 8.011 1.00 81.12 123 GLU A C 1
ATOM 1014 O O . GLU A 1 123 ? 8.974 12.412 8.268 1.00 81.12 123 GLU A O 1
ATOM 1019 N N . GLN A 1 124 ? 1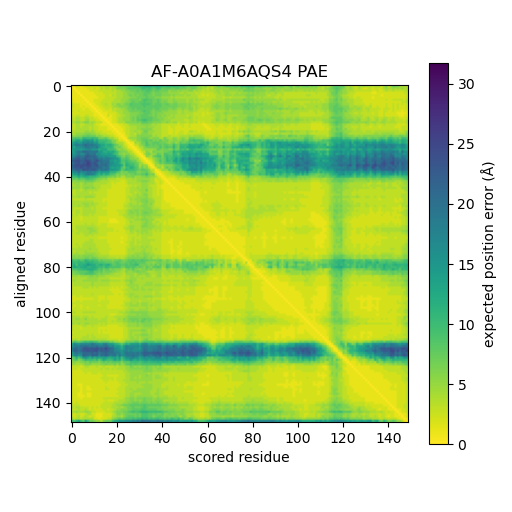0.212 14.106 7.439 1.00 86.19 124 GLN A N 1
ATOM 1020 C CA . GLN A 1 124 ? 9.080 14.967 7.088 1.00 86.19 124 GLN A CA 1
ATOM 1021 C C . GLN A 1 124 ? 8.090 14.258 6.156 1.00 86.19 124 GLN A C 1
ATOM 1023 O O . GLN A 1 124 ? 6.880 14.316 6.379 1.00 86.19 124 GLN A O 1
ATOM 1028 N N . TYR A 1 125 ? 8.582 13.530 5.146 1.00 89.12 125 TYR A N 1
ATOM 1029 C CA . TYR A 1 125 ? 7.725 12.753 4.250 1.00 89.12 125 TYR A CA 1
ATOM 1030 C C . TYR A 1 125 ? 6.942 11.658 4.986 1.00 89.12 125 TYR A C 1
ATOM 1032 O O . TYR A 1 125 ? 5.738 11.528 4.778 1.00 89.12 125 TYR A O 1
ATOM 1040 N N . PHE A 1 126 ? 7.583 10.859 5.844 1.00 89.31 126 PHE A N 1
ATOM 1041 C CA . PHE A 1 126 ? 6.875 9.787 6.555 1.00 89.31 126 PHE A CA 1
ATOM 1042 C C . PHE A 1 126 ? 5.923 10.323 7.624 1.00 89.31 126 PHE A C 1
ATOM 1044 O O . PHE A 1 126 ? 4.875 9.716 7.855 1.00 89.31 126 PHE A O 1
ATOM 1051 N N . GLN A 1 127 ? 6.229 11.470 8.230 1.00 91.19 127 GLN A N 1
ATOM 1052 C CA . GLN A 1 127 ? 5.291 12.167 9.102 1.00 91.19 127 GLN A CA 1
ATOM 1053 C C . GLN A 1 127 ? 4.071 12.658 8.311 1.00 91.19 127 GLN A C 1
ATOM 1055 O O . GLN A 1 127 ? 2.937 12.405 8.725 1.00 91.19 127 GLN A O 1
ATOM 1060 N N . TYR A 1 128 ? 4.287 13.284 7.150 1.00 93.19 128 TYR A N 1
ATOM 1061 C CA . TYR A 1 128 ? 3.229 13.696 6.225 1.00 93.19 128 TYR A CA 1
ATOM 1062 C C . TYR A 1 128 ? 2.362 12.507 5.789 1.00 93.19 128 TYR A C 1
ATOM 1064 O O . TYR A 1 128 ? 1.143 12.524 5.970 1.00 93.19 128 TYR A O 1
ATOM 1072 N N . ALA A 1 129 ? 2.981 11.440 5.282 1.00 94.62 129 ALA A N 1
ATOM 1073 C CA . ALA A 1 129 ? 2.270 10.263 4.802 1.00 94.62 129 ALA A CA 1
ATOM 1074 C C . ALA A 1 129 ? 1.506 9.567 5.934 1.00 94.62 129 ALA A C 1
ATOM 1076 O O . ALA A 1 129 ? 0.321 9.265 5.802 1.00 94.62 129 ALA A O 1
ATOM 1077 N N . GLY A 1 130 ? 2.158 9.378 7.085 1.00 94.75 130 GLY A N 1
ATOM 1078 C CA . GLY A 1 130 ? 1.539 8.793 8.268 1.00 94.75 130 GLY A CA 1
ATOM 1079 C C . GLY A 1 130 ? 0.355 9.612 8.779 1.00 94.75 130 GLY A C 1
ATOM 1080 O O . GLY A 1 130 ? -0.624 9.029 9.239 1.00 94.75 130 GLY A O 1
ATOM 1081 N N . THR A 1 131 ? 0.415 10.940 8.675 1.00 95.94 131 THR A N 1
ATOM 1082 C CA . THR A 1 131 ? -0.680 11.845 9.053 1.00 95.94 131 THR A CA 1
ATOM 1083 C C . THR A 1 131 ? -1.888 11.664 8.141 1.00 95.94 131 THR A C 1
ATOM 1085 O O . THR A 1 131 ? -2.972 11.364 8.637 1.00 95.94 131 THR A O 1
ATOM 1088 N N . ASN A 1 132 ? -1.682 11.735 6.826 1.00 97.06 132 ASN A N 1
ATOM 1089 C CA . ASN A 1 132 ? -2.748 11.597 5.833 1.00 97.06 132 ASN A CA 1
ATOM 1090 C C . ASN A 1 132 ? -3.414 10.211 5.878 1.00 97.06 132 ASN A C 1
ATOM 1092 O O . ASN A 1 132 ? -4.637 10.105 5.832 1.00 97.06 132 ASN A O 1
ATOM 1096 N N . ILE A 1 133 ? -2.626 9.139 6.038 1.00 96.44 133 ILE A N 1
ATOM 1097 C CA . ILE A 1 133 ? -3.175 7.784 6.206 1.00 96.44 133 ILE A CA 1
ATOM 1098 C C . ILE A 1 133 ? -4.007 7.696 7.493 1.00 96.44 133 ILE A C 1
ATOM 1100 O O . ILE A 1 133 ? -5.105 7.142 7.472 1.00 96.44 133 ILE A O 1
ATOM 1104 N N . SER A 1 134 ? -3.516 8.264 8.604 1.00 95.88 134 SER A N 1
ATOM 1105 C CA . SER A 1 134 ? -4.262 8.268 9.873 1.00 95.88 134 SER A CA 1
ATOM 1106 C C . SER A 1 134 ? -5.612 8.959 9.718 1.00 95.88 134 SER A C 1
ATOM 1108 O O . SER A 1 134 ? -6.608 8.461 10.224 1.00 95.88 134 SER A O 1
ATOM 1110 N N . GLU A 1 135 ? -5.655 10.087 9.010 1.00 97.00 135 GLU A N 1
ATOM 1111 C CA . GLU A 1 135 ? -6.885 10.851 8.791 1.00 97.00 135 GLU A CA 1
ATOM 1112 C C . GLU A 1 135 ? -7.916 10.056 7.994 1.00 97.00 135 GLU A C 1
ATOM 1114 O O . GLU A 1 135 ? -9.076 10.019 8.396 1.00 97.00 135 GLU A O 1
ATOM 1119 N N . ARG A 1 136 ? -7.506 9.341 6.938 1.00 96.81 136 ARG A N 1
ATOM 1120 C CA . ARG A 1 136 ? -8.420 8.455 6.197 1.00 96.81 136 ARG A CA 1
ATOM 1121 C C . ARG A 1 136 ? -8.942 7.306 7.048 1.00 96.81 136 ARG A C 1
ATOM 1123 O O . ARG A 1 136 ? -10.128 6.996 6.974 1.00 96.81 136 ARG A O 1
ATOM 1130 N N . ILE A 1 137 ? -8.090 6.718 7.884 1.00 94.94 137 ILE A N 1
ATOM 1131 C CA . ILE A 1 137 ? -8.490 5.664 8.822 1.00 94.94 137 ILE A CA 1
ATOM 1132 C C . ILE A 1 137 ? -9.509 6.194 9.844 1.00 94.94 137 ILE A C 1
ATOM 1134 O O . ILE A 1 137 ? -10.537 5.563 10.063 1.00 94.94 137 ILE A O 1
ATOM 1138 N N . ILE A 1 138 ? -9.253 7.362 10.440 1.00 95.44 138 ILE A N 1
ATOM 1139 C CA . ILE A 1 138 ? -10.144 7.987 11.431 1.00 95.44 138 ILE A CA 1
ATOM 1140 C C . ILE A 1 138 ? -11.495 8.350 10.803 1.00 95.44 138 ILE A C 1
ATOM 1142 O O . ILE A 1 138 ? -12.537 8.038 11.373 1.00 95.44 138 ILE A O 1
ATOM 1146 N N . GLN A 1 139 ? -11.485 8.965 9.616 1.00 95.94 139 GLN A N 1
ATOM 1147 C CA . GLN A 1 139 ? -12.699 9.362 8.890 1.00 95.94 139 GLN A CA 1
ATOM 1148 C C . GLN A 1 139 ? -13.610 8.175 8.561 1.00 95.94 139 GLN A C 1
ATOM 1150 O O . GLN A 1 139 ? -14.821 8.343 8.490 1.00 95.94 139 GLN A O 1
ATOM 1155 N N . ASN A 1 140 ? -13.036 6.985 8.380 1.00 95.69 140 ASN A N 1
ATOM 1156 C CA . ASN A 1 140 ? -13.755 5.771 8.000 1.00 95.69 140 ASN A CA 1
ATOM 1157 C C . ASN A 1 140 ? -13.794 4.736 9.135 1.00 95.69 140 ASN A C 1
ATOM 1159 O O . ASN A 1 140 ? -13.932 3.543 8.871 1.00 95.69 140 ASN A O 1
ATOM 1163 N N . LYS A 1 141 ? -13.645 5.165 10.399 1.00 93.88 141 LYS A N 1
ATOM 1164 C CA . LYS A 1 141 ? -13.445 4.252 11.536 1.00 93.88 141 LYS A CA 1
ATOM 1165 C C . LYS A 1 141 ? -14.528 3.183 11.672 1.00 93.88 141 LYS A C 1
ATOM 1167 O O . LYS A 1 141 ? -14.208 2.040 11.978 1.00 93.88 141 LYS A O 1
ATOM 1172 N N . ASP A 1 142 ? -15.779 3.560 11.424 1.00 92.69 142 ASP A N 1
ATOM 1173 C CA . ASP A 1 142 ? -16.946 2.697 11.628 1.00 92.69 142 ASP A CA 1
ATOM 1174 C C . ASP A 1 142 ? -17.111 1.674 10.496 1.00 92.69 142 ASP A C 1
ATOM 1176 O O . ASP A 1 142 ? -17.745 0.641 10.682 1.00 92.69 142 ASP A O 1
ATOM 1180 N N . SER A 1 143 ? -16.490 1.934 9.344 1.00 92.31 143 SER A N 1
ATOM 1181 C CA . SER A 1 143 ? -16.503 1.059 8.168 1.00 92.31 143 SER A CA 1
ATOM 1182 C C . SER A 1 143 ? -15.246 0.183 8.064 1.00 92.31 143 SER A C 1
ATOM 1184 O O . SER A 1 143 ? -15.172 -0.711 7.222 1.00 92.31 143 SER A O 1
ATOM 1186 N N . LEU A 1 144 ? -14.226 0.447 8.886 1.00 90.25 144 LEU A N 1
ATOM 1187 C CA . LEU A 1 144 ? -12.968 -0.292 8.900 1.00 90.25 144 LEU A CA 1
ATOM 1188 C C . LEU A 1 144 ? -12.965 -1.340 10.018 1.00 90.25 144 LEU A C 1
ATOM 1190 O O . LEU A 1 144 ? -12.861 -1.009 11.192 1.00 90.25 144 LEU A O 1
ATOM 1194 N N . GLU A 1 145 ? -12.969 -2.622 9.659 1.00 88.75 145 GLU A N 1
ATOM 1195 C CA . GLU A 1 145 ? -12.872 -3.743 10.609 1.00 88.75 145 GLU A CA 1
ATOM 1196 C C . GLU A 1 145 ? -11.410 -4.092 10.955 1.00 88.75 145 GLU A C 1
ATOM 1198 O O . GLU A 1 145 ? -10.970 -5.231 10.823 1.00 88.75 145 GLU A O 1
ATOM 1203 N N . ILE A 1 146 ? -10.617 -3.094 11.359 1.00 88.94 146 ILE A N 1
ATOM 1204 C CA . ILE A 1 146 ? -9.164 -3.249 11.597 1.00 88.94 146 ILE A CA 1
ATOM 1205 C C . ILE A 1 146 ? -8.760 -3.067 13.065 1.00 88.94 146 ILE A C 1
ATOM 1207 O O . ILE A 1 146 ? -7.576 -2.923 13.363 1.00 88.94 146 ILE A O 1
ATOM 1211 N N . TRP A 1 147 ? -9.728 -3.004 13.975 1.00 92.19 147 TRP A N 1
ATOM 1212 C CA . TRP A 1 147 ? -9.528 -2.640 15.379 1.00 92.19 147 TRP A CA 1
ATOM 1213 C C . TRP A 1 147 ? -9.308 -3.862 16.273 1.00 92.19 147 TRP A C 1
ATOM 1215 O O . TRP A 1 147 ? -9.869 -4.925 16.015 1.00 92.19 147 TRP A O 1
ATOM 1225 N N . ILE A 1 148 ? -8.528 -3.696 17.348 1.00 88.19 148 ILE A N 1
ATOM 1226 C CA . ILE A 1 148 ? -8.451 -4.695 18.426 1.00 88.19 148 ILE A CA 1
ATOM 1227 C C . ILE A 1 148 ? -9.843 -4.825 19.054 1.00 88.19 148 ILE A C 1
ATOM 1229 O O . ILE A 1 148 ? -10.432 -3.810 19.433 1.00 88.19 148 ILE A O 1
ATOM 1233 N N . LYS A 1 149 ? -10.348 -6.059 19.135 1.00 76.19 149 LYS A N 1
ATOM 1234 C CA . LYS A 1 149 ? -11.595 -6.398 19.833 1.00 76.19 149 LYS A CA 1
ATOM 1235 C C . LYS A 1 149 ? -11.392 -6.495 21.339 1.00 76.19 149 LYS A C 1
ATOM 1237 O O . LYS A 1 149 ? -10.312 -6.974 21.754 1.00 76.19 149 LYS A O 1
#

Organism: NCBI:txid1121420

Nearest PDB structures (foldseek):
  4ak9-assembly1_B  TM=3.268E-01  e=2.898E-01  Physcomitrium patens
  4ak9-assembly1_A  TM=3.445E-01  e=4.761E-01  Physcomitrium patens
  6kms-assembly2_D  TM=4.003E-01  e=3.693E+00  Homo sapiens

Sequence (149 aa):
MQDKVYREIHSRIDTSNIYIRSAVSDCGIVPSSLNWWGNEVASEIKLLRKIILEYNPKLLISFGGFPYEFLRRVFEIKPKKGPKYWSPSILKNEFDRSINNFDVDHTNIIPLLRRIIPNDGTEQYFQYAGTNISERIIQNKDSLEIWIK